Protein AF-A0A523Z6D0-F1 (afdb_monomer)

Structure (mmCIF, N/CA/C/O backbone):
data_AF-A0A523Z6D0-F1
#
_entry.id   AF-A0A523Z6D0-F1
#
loop_
_atom_site.group_PDB
_atom_site.id
_atom_site.type_symbol
_atom_site.label_atom_id
_atom_site.label_alt_id
_atom_site.label_comp_id
_atom_site.label_asym_id
_atom_site.label_entity_id
_atom_site.label_seq_id
_atom_site.pdbx_PDB_ins_code
_atom_site.Cartn_x
_atom_site.Cartn_y
_atom_site.Cartn_z
_atom_site.occupancy
_atom_site.B_iso_or_equiv
_atom_site.auth_seq_id
_atom_site.auth_comp_id
_atom_site.auth_asym_id
_atom_site.auth_atom_id
_atom_site.pdbx_PDB_model_num
ATOM 1 N N . MET A 1 1 ? -21.423 -2.174 22.482 1.00 52.69 1 MET A N 1
ATOM 2 C CA . MET A 1 1 ? -20.065 -2.759 22.566 1.00 52.69 1 MET A CA 1
ATOM 3 C C . MET A 1 1 ? -19.345 -2.892 21.217 1.00 52.69 1 MET A C 1
ATOM 5 O O . MET A 1 1 ? -18.127 -2.941 21.237 1.00 52.69 1 MET A O 1
ATOM 9 N N . ALA A 1 2 ? -20.022 -2.892 20.056 1.00 59.72 2 ALA A N 1
ATOM 10 C CA . ALA A 1 2 ? -19.328 -2.852 18.755 1.00 59.72 2 ALA A CA 1
ATOM 11 C C . ALA A 1 2 ? -18.657 -1.484 18.471 1.00 59.72 2 ALA A C 1
ATOM 13 O O . ALA A 1 2 ? -17.483 -1.431 18.131 1.00 59.72 2 ALA A O 1
ATOM 14 N N . GLY A 1 3 ? -19.347 -0.369 18.750 1.00 79.06 3 GLY A N 1
ATOM 15 C CA . GLY A 1 3 ? -18.867 0.966 18.357 1.00 79.06 3 GLY A CA 1
ATOM 16 C C . GLY A 1 3 ? -17.676 1.548 19.135 1.00 79.06 3 GLY A C 1
ATOM 17 O O . GLY A 1 3 ? -16.984 2.408 18.604 1.00 79.06 3 GLY A O 1
ATOM 18 N N . GLU A 1 4 ? -17.404 1.122 20.374 1.00 90.75 4 GLU A N 1
ATOM 19 C CA . GLU A 1 4 ? -16.203 1.584 21.103 1.00 90.75 4 GLU A CA 1
ATOM 20 C C . GLU A 1 4 ? -14.938 0.878 20.617 1.00 90.75 4 GLU A C 1
ATOM 22 O O . GLU A 1 4 ? -13.898 1.514 20.448 1.00 90.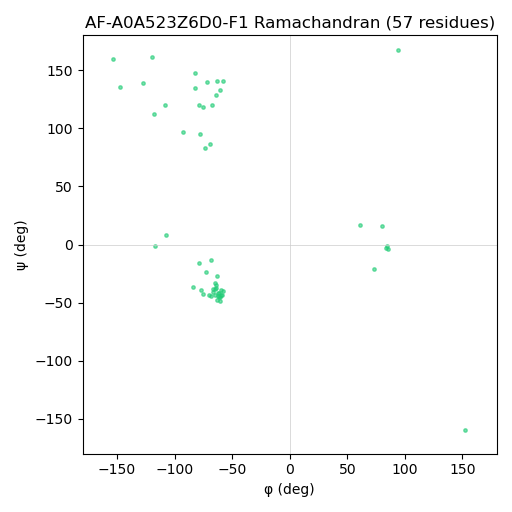75 4 GLU A O 1
ATOM 27 N N . ARG A 1 5 ? -15.041 -0.425 20.328 1.00 93.25 5 ARG A N 1
ATOM 28 C CA . ARG A 1 5 ? -13.943 -1.208 19.758 1.00 93.25 5 ARG A CA 1
ATOM 29 C C . ARG A 1 5 ? -13.548 -0.682 18.381 1.00 93.25 5 ARG A C 1
ATOM 31 O O . ARG A 1 5 ? -12.357 -0.568 18.110 1.00 93.25 5 ARG A O 1
ATOM 38 N N . ASP A 1 6 ? -14.524 -0.329 17.548 1.00 91.94 6 ASP A N 1
ATOM 39 C CA . ASP A 1 6 ? -14.262 0.199 16.206 1.00 91.94 6 ASP A CA 1
ATOM 40 C C . ASP A 1 6 ? -13.583 1.578 16.256 1.00 91.94 6 ASP A C 1
ATOM 42 O O . ASP A 1 6 ? -12.598 1.798 15.557 1.00 91.94 6 ASP A O 1
ATOM 46 N N . LYS A 1 7 ? -14.008 2.466 17.167 1.00 92.88 7 LYS A N 1
ATOM 47 C CA . LYS A 1 7 ? -13.343 3.763 17.395 1.00 92.88 7 LYS A CA 1
ATOM 48 C C . LYS A 1 7 ? -11.900 3.609 17.874 1.00 92.88 7 LYS A C 1
ATOM 50 O O . LYS A 1 7 ? -11.010 4.306 17.393 1.00 92.88 7 LYS A O 1
ATOM 55 N N . ALA A 1 8 ? -11.659 2.702 18.823 1.00 94.94 8 ALA A N 1
ATOM 56 C CA . ALA A 1 8 ? -10.310 2.427 19.312 1.00 94.94 8 ALA A CA 1
ATOM 57 C C . ALA A 1 8 ? -9.420 1.832 18.207 1.00 94.94 8 ALA A C 1
ATOM 59 O O . ALA A 1 8 ? -8.249 2.194 18.092 1.00 94.94 8 ALA A O 1
ATOM 60 N N . LEU A 1 9 ? -9.987 0.962 17.365 1.00 92.81 9 LEU A N 1
ATOM 61 C CA . LEU A 1 9 ? -9.300 0.390 16.212 1.00 92.81 9 LEU A CA 1
ATOM 62 C C . LEU A 1 9 ? -8.909 1.471 15.194 1.00 92.81 9 LEU A C 1
ATOM 64 O O . LEU A 1 9 ? -7.760 1.502 14.763 1.00 92.81 9 LEU A O 1
ATOM 68 N N . GLU A 1 10 ? -9.826 2.370 14.833 1.00 91.75 10 GLU A N 1
ATOM 69 C CA . GLU A 1 10 ? -9.537 3.480 13.915 1.00 91.75 10 GLU A CA 1
ATOM 70 C C . GLU A 1 10 ? -8.465 4.425 14.466 1.00 91.75 10 GLU A C 1
ATOM 72 O O . GLU A 1 10 ? -7.556 4.816 13.734 1.00 91.75 10 GLU A O 1
ATOM 77 N N . ALA A 1 11 ? -8.518 4.749 15.762 1.00 95.25 11 ALA A N 1
ATOM 78 C CA . ALA A 1 11 ? -7.506 5.582 16.405 1.00 95.25 11 ALA A CA 1
ATOM 79 C C . ALA A 1 11 ? -6.108 4.946 16.323 1.00 95.25 11 ALA A C 1
ATOM 81 O O . ALA A 1 11 ? -5.150 5.617 15.934 1.00 95.25 11 ALA A O 1
ATOM 82 N N . ALA A 1 12 ? -5.999 3.645 16.612 1.00 95.25 12 ALA A N 1
ATOM 83 C CA . ALA A 1 12 ? -4.739 2.911 16.520 1.00 95.25 12 ALA A CA 1
ATOM 84 C C . ALA A 1 12 ? -4.218 2.825 15.074 1.00 95.25 12 ALA A C 1
ATOM 86 O O . ALA A 1 12 ? -3.035 3.055 14.824 1.00 95.25 12 ALA A O 1
ATOM 87 N N . VAL A 1 13 ? -5.097 2.548 14.103 1.00 93.38 13 VAL A N 1
ATOM 88 C CA . VAL A 1 13 ? -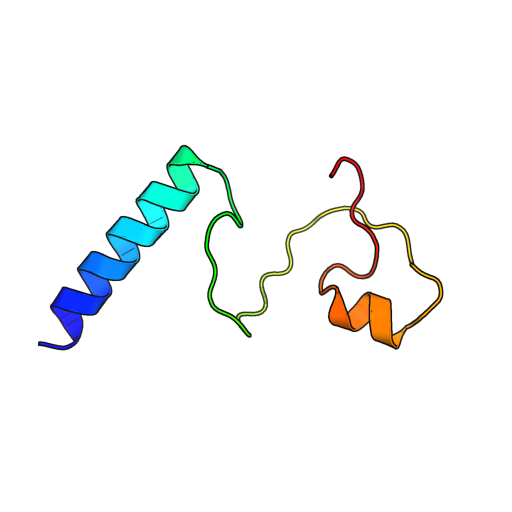4.741 2.525 12.673 1.00 93.38 13 VAL A CA 1
ATOM 89 C C . VAL A 1 13 ? -4.208 3.888 12.221 1.00 93.38 13 VAL A C 1
ATOM 91 O O . VAL A 1 13 ? -3.188 3.951 11.533 1.00 93.38 13 VAL A O 1
ATOM 94 N N . ASN A 1 14 ? -4.850 4.980 12.639 1.00 93.31 14 ASN A N 1
ATOM 95 C CA . ASN A 1 14 ? -4.417 6.335 12.302 1.00 93.31 14 ASN A CA 1
ATOM 96 C C . ASN A 1 14 ? -3.070 6.695 12.943 1.00 93.31 14 ASN A C 1
ATOM 98 O O . ASN A 1 14 ? -2.242 7.340 12.299 1.00 93.31 14 ASN A O 1
ATOM 102 N N . GLU A 1 15 ? -2.815 6.260 14.180 1.00 95.94 15 GLU A N 1
ATOM 103 C CA . GLU A 1 15 ? -1.514 6.463 14.823 1.00 95.94 15 GLU A CA 1
ATOM 104 C C . GLU A 1 15 ? -0.390 5.764 14.043 1.00 95.94 15 GLU A C 1
ATOM 106 O O . GLU A 1 15 ? 0.647 6.373 13.771 1.00 95.94 15 GLU A O 1
ATOM 111 N N . ILE A 1 16 ? -0.613 4.513 13.625 1.00 95.75 16 ILE A N 1
ATOM 112 C CA . ILE A 1 16 ? 0.355 3.735 12.839 1.00 95.75 16 ILE A CA 1
ATOM 113 C C . ILE A 1 16 ? 0.650 4.437 11.510 1.00 95.75 16 ILE A C 1
ATOM 115 O O . ILE A 1 16 ? 1.820 4.657 11.191 1.00 95.75 16 ILE A O 1
ATOM 119 N N . LYS A 1 17 ? -0.384 4.858 10.768 1.00 92.12 17 LYS A N 1
ATOM 120 C CA . LYS A 1 17 ? -0.211 5.583 9.497 1.00 92.12 17 LYS A CA 1
ATOM 121 C C . LYS A 1 17 ? 0.588 6.874 9.675 1.00 92.12 17 LYS A C 1
ATOM 123 O O . LYS A 1 17 ? 1.508 7.143 8.912 1.00 92.12 17 LYS A O 1
ATOM 128 N N . LYS A 1 18 ? 0.303 7.648 10.727 1.00 94.12 18 LYS A N 1
ATOM 129 C CA . LYS A 1 18 ? 1.025 8.899 11.006 1.00 94.12 18 LYS A CA 1
ATOM 130 C C . LYS A 1 18 ? 2.508 8.671 11.309 1.00 94.12 18 LYS A C 1
ATOM 132 O O . LYS A 1 18 ? 3.337 9.499 10.945 1.00 94.12 18 LYS A O 1
ATOM 137 N N . ARG A 1 19 ? 2.842 7.592 12.021 1.00 96.19 19 ARG A N 1
ATOM 138 C CA . ARG A 1 19 ? 4.216 7.316 12.473 1.00 96.19 19 ARG A CA 1
ATOM 139 C C . ARG A 1 19 ? 5.074 6.627 11.418 1.00 96.19 19 ARG A C 1
ATOM 141 O O . ARG A 1 19 ? 6.268 6.897 11.364 1.00 96.19 19 ARG A O 1
ATOM 148 N N . TYR A 1 20 ? 4.483 5.736 10.626 1.00 94.94 20 TYR A N 1
ATOM 149 C CA . TYR A 1 20 ? 5.212 4.841 9.722 1.00 94.94 20 TYR A CA 1
ATOM 150 C C . TYR A 1 20 ? 4.890 5.068 8.240 1.00 94.94 20 TYR A C 1
ATOM 152 O O . TYR A 1 20 ? 5.492 4.426 7.384 1.00 94.94 20 TYR A O 1
ATOM 160 N N . GLY A 1 21 ? 3.987 6.001 7.939 1.00 88.81 21 GLY A N 1
ATOM 161 C CA . GLY A 1 21 ? 3.556 6.326 6.586 1.00 88.81 21 GLY A CA 1
ATOM 162 C C . GLY A 1 21 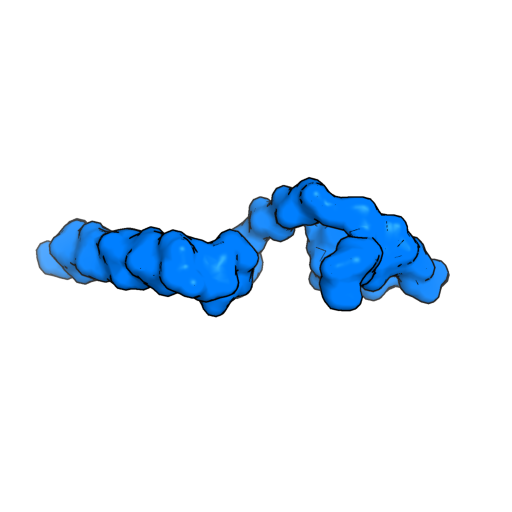? 2.304 5.567 6.152 1.00 88.81 21 GLY A C 1
ATOM 163 O O . GLY A 1 21 ? 1.853 4.601 6.781 1.00 88.81 21 GLY A O 1
ATOM 164 N N . ASP A 1 22 ? 1.733 6.028 5.043 1.00 85.75 22 ASP A N 1
ATOM 165 C CA . ASP A 1 22 ? 0.589 5.377 4.422 1.00 85.75 22 ASP A CA 1
ATOM 166 C C . ASP A 1 22 ? 0.953 3.969 3.943 1.00 85.75 22 ASP A C 1
ATOM 168 O O . ASP A 1 22 ? 2.047 3.704 3.448 1.00 85.75 22 ASP A O 1
ATOM 172 N N . GLY A 1 23 ? 0.020 3.038 4.120 1.00 83.00 23 GLY A N 1
ATOM 173 C CA . GLY A 1 23 ? 0.216 1.636 3.764 1.00 83.00 23 GLY A CA 1
ATOM 174 C C . GLY A 1 23 ? 0.930 0.778 4.820 1.00 83.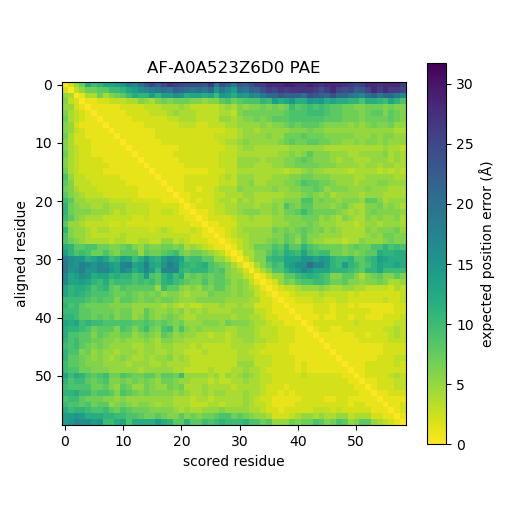00 23 GLY A C 1
ATOM 175 O O . GLY A 1 23 ? 1.006 -0.434 4.645 1.00 83.00 23 GLY A O 1
ATOM 176 N N . ALA A 1 24 ? 1.376 1.349 5.947 1.00 89.31 24 ALA A N 1
ATOM 177 C CA . ALA A 1 24 ? 1.962 0.580 7.056 1.00 89.31 24 ALA A CA 1
ATOM 178 C C . ALA A 1 24 ? 0.973 -0.411 7.709 1.00 89.31 24 ALA A C 1
ATOM 180 O O . ALA A 1 24 ? 1.376 -1.435 8.259 1.00 89.31 24 ALA A O 1
ATOM 181 N N . VAL A 1 25 ? -0.331 -0.119 7.640 1.00 90.62 25 VAL A N 1
ATOM 182 C CA . VAL A 1 25 ? -1.412 -1.037 8.017 1.00 90.62 25 VAL A CA 1
ATOM 183 C C . VAL A 1 25 ? -2.639 -0.780 7.141 1.00 90.62 25 VAL A C 1
ATOM 185 O O . VAL A 1 25 ? -3.018 0.369 6.899 1.00 90.62 25 VAL A O 1
ATOM 188 N N . MET A 1 26 ? -3.260 -1.853 6.652 1.00 87.31 26 MET A N 1
ATOM 189 C CA . MET A 1 26 ? -4.428 -1.811 5.767 1.00 87.31 26 MET A CA 1
ATOM 190 C C . MET A 1 26 ? -5.267 -3.082 5.919 1.00 87.31 26 MET A C 1
ATOM 192 O O . MET A 1 26 ? -4.770 -4.105 6.397 1.00 87.31 26 MET A O 1
ATOM 196 N N . ARG A 1 27 ? -6.544 -3.033 5.528 1.00 87.50 27 ARG A N 1
ATOM 197 C CA . ARG A 1 27 ? -7.390 -4.230 5.510 1.00 87.50 27 ARG A CA 1
ATOM 198 C C . ARG A 1 27 ? -7.137 -5.014 4.226 1.00 87.50 27 ARG A C 1
ATOM 200 O O . ARG A 1 27 ? -7.108 -4.453 3.135 1.00 87.50 27 ARG A O 1
ATOM 207 N N . LEU A 1 28 ? -6.988 -6.329 4.355 1.00 84.50 28 LEU A N 1
ATOM 208 C CA . LEU A 1 28 ? -6.868 -7.210 3.198 1.00 84.50 28 LEU A CA 1
ATOM 209 C C . LEU A 1 28 ? -8.166 -7.172 2.375 1.00 84.50 28 LEU A C 1
ATOM 211 O O . LEU A 1 28 ? -9.250 -7.354 2.928 1.00 84.50 28 LEU A O 1
ATOM 215 N N . GLY A 1 29 ? -8.045 -6.944 1.067 1.00 81.56 29 GLY A N 1
ATOM 216 C CA . GLY A 1 29 ? -9.185 -6.812 0.152 1.00 81.56 29 GLY A CA 1
ATOM 217 C C . GLY A 1 29 ? -9.779 -5.402 0.076 1.00 81.56 29 GLY A C 1
ATOM 218 O O . GLY A 1 29 ? -10.671 -5.167 -0.734 1.00 81.56 29 GLY A O 1
ATOM 219 N N . GLU A 1 30 ? -9.282 -4.454 0.872 1.00 78.88 30 GLU A N 1
ATOM 220 C CA . GLU A 1 30 ? -9.594 -3.041 0.681 1.00 78.88 30 GLU A CA 1
ATOM 221 C C . GLU A 1 30 ? -8.791 -2.526 -0.519 1.00 78.88 30 GLU A C 1
ATOM 223 O O . GLU A 1 30 ? -7.560 -2.584 -0.529 1.00 78.88 30 GLU A O 1
ATOM 228 N N . ALA A 1 31 ? -9.493 -2.077 -1.561 1.00 63.44 31 ALA A N 1
ATOM 229 C CA . ALA A 1 31 ? -8.873 -1.589 -2.785 1.00 63.44 31 ALA A CA 1
ATOM 230 C C . ALA A 1 31 ? -8.244 -0.208 -2.548 1.00 63.44 31 ALA A C 1
ATOM 232 O O . ALA A 1 31 ? -8.849 0.824 -2.827 1.00 63.44 31 ALA A O 1
ATOM 233 N N . HIS A 1 32 ? -7.023 -0.190 -2.016 1.00 64.38 32 HIS A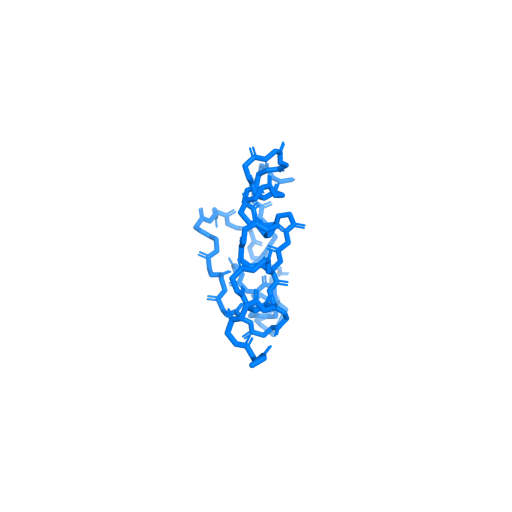 N 1
ATOM 234 C CA . HIS A 1 32 ? -6.204 1.016 -1.923 1.00 64.38 32 HIS A CA 1
ATOM 235 C C . HIS A 1 32 ? -5.309 1.109 -3.153 1.00 64.38 32 HIS A C 1
ATOM 237 O O . HIS A 1 32 ? -4.251 0.485 -3.218 1.00 64.38 32 HIS A O 1
ATOM 243 N N . HIS A 1 33 ? -5.742 1.887 -4.144 1.00 65.69 33 HIS A N 1
ATOM 244 C CA . HIS A 1 33 ? -4.871 2.282 -5.244 1.00 65.69 33 HIS A CA 1
ATOM 245 C C . HIS A 1 33 ? -3.965 3.401 -4.725 1.00 65.69 33 HIS A C 1
ATOM 247 O O . HIS A 1 33 ? -4.358 4.563 -4.661 1.00 65.69 33 HIS A O 1
ATOM 253 N N . LEU A 1 34 ? -2.766 3.039 -4.270 1.00 70.25 34 LEU A N 1
ATOM 254 C CA . LEU A 1 34 ? -1.727 4.037 -4.052 1.00 70.25 34 LEU A CA 1
ATOM 255 C C . LEU A 1 34 ? -1.332 4.565 -5.432 1.00 70.25 34 LEU A C 1
ATOM 257 O O . LEU A 1 34 ? -0.896 3.784 -6.276 1.00 70.25 34 LEU A O 1
ATOM 261 N N . GLU A 1 35 ? -1.495 5.866 -5.663 1.00 74.38 35 GLU A N 1
ATOM 262 C CA . GLU A 1 35 ? -1.044 6.515 -6.895 1.00 74.38 35 GLU A CA 1
ATOM 263 C C . GLU A 1 35 ? 0.488 6.546 -6.914 1.00 74.38 35 GLU A C 1
ATOM 265 O O . GLU A 1 35 ? 1.134 7.481 -6.443 1.00 74.38 35 GLU A O 1
ATOM 270 N N . VAL A 1 36 ? 1.081 5.466 -7.415 1.00 85.94 36 VAL A N 1
ATOM 271 C CA . VAL A 1 36 ? 2.515 5.360 -7.664 1.00 85.94 36 VAL A CA 1
ATOM 272 C C . VAL A 1 36 ? 2.763 4.908 -9.083 1.00 85.94 36 VAL A C 1
ATOM 274 O O . VAL A 1 36 ? 2.094 4.015 -9.597 1.00 85.94 36 VAL A O 1
ATOM 277 N N . GLU A 1 37 ? 3.767 5.511 -9.712 1.00 91.25 37 GLU A N 1
ATOM 278 C CA . GLU A 1 37 ? 4.236 5.023 -10.998 1.00 91.25 37 GLU A CA 1
ATOM 279 C C . GLU A 1 37 ? 4.740 3.587 -10.849 1.00 91.25 37 GLU A C 1
ATOM 281 O O . GLU A 1 37 ? 5.534 3.292 -9.956 1.00 91.25 37 GLU A O 1
ATOM 286 N N . ALA A 1 38 ? 4.322 2.707 -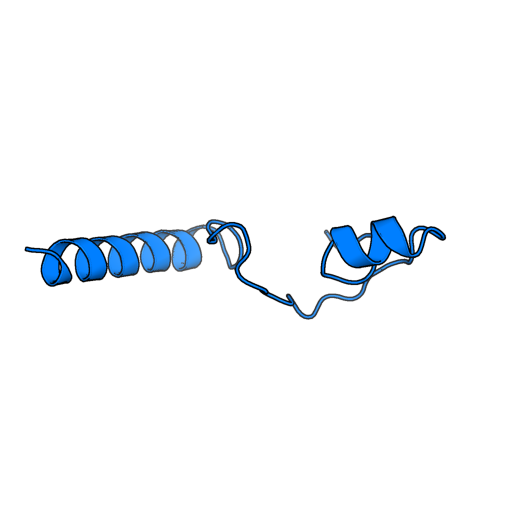11.754 1.00 93.31 38 ALA A N 1
ATOM 287 C CA . ALA A 1 38 ? 4.766 1.321 -11.796 1.00 93.31 38 ALA A CA 1
ATOM 288 C C . ALA A 1 38 ? 5.471 0.991 -13.121 1.00 93.31 38 ALA A C 1
ATOM 290 O O . ALA A 1 38 ? 5.383 1.721 -14.117 1.00 93.31 38 ALA A O 1
ATOM 291 N N . ILE A 1 39 ? 6.235 -0.095 -13.102 1.00 95.88 39 ILE A N 1
ATOM 292 C CA . ILE A 1 39 ? 6.871 -0.737 -14.249 1.00 95.88 39 ILE A CA 1
ATOM 293 C C . ILE A 1 39 ? 6.109 -2.048 -14.489 1.00 95.88 39 ILE A C 1
ATOM 295 O O . ILE A 1 39 ? 6.084 -2.883 -13.581 1.00 95.88 39 ILE A O 1
ATOM 299 N N . PRO A 1 40 ? 5.490 -2.255 -15.666 1.00 95.88 40 PRO A N 1
ATOM 300 C CA . PRO A 1 40 ? 4.752 -3.482 -15.952 1.00 95.88 40 PRO A CA 1
ATOM 301 C C . PRO A 1 40 ? 5.637 -4.721 -15.821 1.00 95.88 40 PRO A C 1
ATOM 303 O O . PRO A 1 40 ? 6.791 -4.718 -16.254 1.00 95.88 40 PRO A O 1
ATOM 306 N N . THR A 1 41 ? 5.089 -5.802 -15.272 1.00 96.69 41 THR A N 1
ATOM 307 C CA . THR A 1 41 ? 5.806 -7.082 -15.162 1.00 96.69 41 THR A CA 1
ATOM 308 C C . THR A 1 41 ? 5.826 -7.862 -16.475 1.00 96.69 41 THR A C 1
ATOM 310 O O . THR A 1 41 ? 6.605 -8.801 -16.623 1.00 96.69 41 THR A O 1
ATOM 313 N N . GLY A 1 42 ? 4.961 -7.497 -17.429 1.00 96.06 42 GLY A N 1
ATOM 314 C CA . GLY A 1 42 ? 4.745 -8.242 -18.672 1.00 96.06 42 GLY A CA 1
ATOM 315 C C . GLY A 1 42 ? 3.739 -9.391 -18.532 1.00 96.06 42 GLY A C 1
ATOM 316 O O . GLY A 1 42 ? 3.431 -10.052 -19.521 1.00 96.06 42 GLY A O 1
ATOM 317 N N . SER A 1 43 ? 3.191 -9.609 -17.332 1.00 97.50 43 SER A N 1
ATOM 318 C CA . SER A 1 43 ? 2.097 -10.543 -17.070 1.00 97.50 43 SER A CA 1
ATOM 319 C C . SER A 1 43 ? 0.884 -9.785 -16.538 1.00 97.50 43 SER A C 1
ATOM 321 O O . SER A 1 43 ? 0.891 -9.295 -15.410 1.00 97.50 43 SER A O 1
ATOM 323 N N . LEU A 1 44 ? -0.194 -9.741 -17.327 1.00 94.75 44 LEU A N 1
ATOM 324 C CA . LEU A 1 44 ? -1.404 -8.993 -16.972 1.00 94.75 44 LEU A CA 1
ATOM 325 C C . LEU A 1 44 ? -2.014 -9.457 -15.642 1.00 94.75 44 LEU A C 1
ATOM 327 O O . LEU A 1 44 ? -2.458 -8.639 -14.842 1.00 94.75 44 LEU A O 1
ATOM 331 N N . SER A 1 45 ? -2.029 -10.768 -15.385 1.00 96.31 45 SER A N 1
ATOM 332 C CA . SER A 1 45 ? -2.573 -11.303 -14.134 1.00 96.31 45 SER A CA 1
ATOM 333 C C . SER A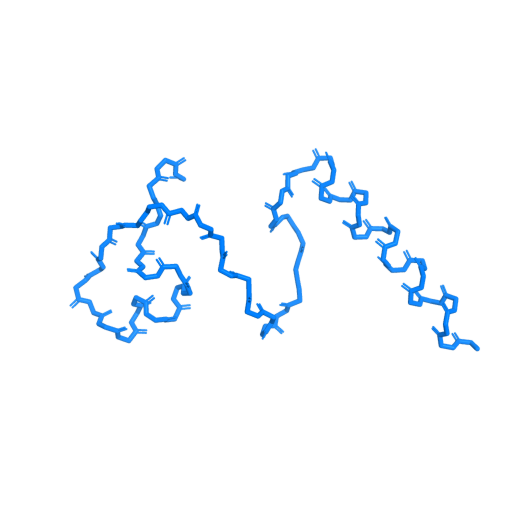 1 45 ? -1.765 -10.853 -12.919 1.00 96.31 45 SER A C 1
ATOM 335 O O . SER A 1 45 ? -2.342 -10.598 -11.863 1.00 96.31 45 SER A O 1
ATOM 337 N N . LEU A 1 46 ? -0.446 -10.717 -13.072 1.00 93.94 46 LEU A N 1
ATOM 338 C CA . LEU A 1 46 ? 0.438 -10.266 -12.007 1.00 93.94 46 LEU A CA 1
ATOM 339 C C . LEU A 1 46 ? 0.320 -8.755 -11.786 1.00 93.94 46 LEU A C 1
ATOM 341 O O . LEU A 1 46 ? 0.204 -8.324 -10.643 1.00 93.94 46 LEU A O 1
ATOM 345 N N . ASP A 1 47 ? 0.267 -7.965 -12.858 1.00 92.31 47 ASP A N 1
ATOM 346 C CA . ASP A 1 47 ? 0.085 -6.510 -12.778 1.00 92.31 47 ASP A CA 1
ATOM 347 C C . ASP A 1 47 ? -1.231 -6.142 -12.070 1.00 92.31 47 ASP A C 1
ATOM 349 O O . ASP A 1 47 ? -1.262 -5.230 -11.240 1.00 92.31 47 ASP A O 1
ATOM 353 N N . LEU A 1 48 ? -2.303 -6.901 -12.333 1.00 90.44 48 LEU A N 1
ATOM 354 C CA . LEU A 1 48 ? -3.586 -6.763 -11.639 1.00 90.44 48 LEU A CA 1
ATOM 355 C C . LEU A 1 48 ? -3.501 -7.186 -10.167 1.00 90.44 48 LEU A C 1
ATOM 357 O O . LEU A 1 48 ? -4.016 -6.485 -9.299 1.00 90.44 48 LEU A O 1
ATOM 361 N N . ALA A 1 49 ? -2.845 -8.312 -9.871 1.00 89.75 49 ALA A N 1
ATOM 362 C CA . ALA A 1 49 ? -2.704 -8.811 -8.502 1.00 89.75 49 ALA A CA 1
ATOM 363 C C . ALA A 1 49 ? -1.872 -7.876 -7.609 1.00 89.75 49 ALA A C 1
ATOM 365 O O . ALA A 1 49 ? -2.154 -7.756 -6.418 1.00 89.75 49 ALA A O 1
ATOM 366 N N . LEU A 1 50 ? -0.877 -7.189 -8.178 1.00 89.44 50 LEU A N 1
ATOM 367 C CA . LEU A 1 50 ? -0.080 -6.178 -7.477 1.00 89.44 50 LEU A CA 1
ATOM 368 C C . LEU A 1 50 ? -0.887 -4.918 -7.133 1.00 89.44 50 LEU A C 1
ATOM 370 O O . LEU A 1 50 ? -0.426 -4.093 -6.347 1.00 89.44 50 LEU A O 1
ATOM 374 N N . GLY A 1 51 ? -2.076 -4.745 -7.714 1.00 87.25 51 GLY A N 1
ATOM 375 C CA . GLY A 1 51 ? -3.007 -3.668 -7.391 1.00 87.25 51 GLY A CA 1
ATOM 376 C C . GLY A 1 51 ? -2.601 -2.287 -7.906 1.00 87.25 51 GLY A C 1
ATOM 377 O O . GLY A 1 51 ? -3.484 -1.462 -8.078 1.00 87.25 51 GLY A O 1
ATOM 378 N N . VAL A 1 52 ? -1.318 -2.048 -8.200 1.00 90.19 52 VAL A N 1
ATOM 379 C CA . VAL A 1 52 ? -0.772 -0.786 -8.748 1.00 90.19 52 VAL A CA 1
ATOM 380 C C . VAL A 1 52 ? -0.353 -0.894 -10.223 1.00 90.19 52 VAL A C 1
ATOM 382 O O . VAL A 1 52 ? 0.270 0.014 -10.762 1.00 90.19 52 VAL A O 1
ATOM 385 N N . GLY A 1 53 ? -0.663 -2.014 -10.888 1.00 89.94 53 GLY A N 1
ATOM 386 C CA . GLY A 1 53 ? -0.382 -2.205 -12.315 1.00 89.94 53 GLY A CA 1
ATOM 387 C C . GLY A 1 53 ? 1.064 -2.587 -12.654 1.00 89.94 53 GLY A C 1
ATOM 388 O O . GLY A 1 53 ? 1.463 -2.466 -13.810 1.00 89.94 53 GLY A O 1
ATOM 389 N N . GLY A 1 54 ? 1.858 -3.029 -11.672 1.00 93.25 54 GLY A N 1
ATOM 390 C CA . GLY A 1 54 ? 3.228 -3.501 -11.883 1.00 93.25 54 GLY A CA 1
ATOM 391 C C . GLY A 1 54 ? 4.131 -3.321 -10.662 1.00 93.25 54 GLY A C 1
ATOM 392 O O . GLY A 1 54 ? 3.660 -3.177 -9.535 1.00 93.25 54 GLY A O 1
ATOM 393 N N . ILE A 1 55 ? 5.446 -3.317 -10.887 1.00 94.75 55 ILE A N 1
ATOM 394 C CA . ILE A 1 55 ? 6.467 -3.079 -9.857 1.00 94.75 55 ILE A CA 1
ATOM 395 C C . ILE A 1 55 ? 6.560 -1.570 -9.596 1.00 94.75 55 ILE A C 1
ATOM 397 O O . ILE A 1 55 ? 6.864 -0.821 -10.526 1.00 94.75 55 ILE A O 1
ATOM 401 N N . PRO A 1 56 ? 6.322 -1.086 -8.371 1.00 92.81 56 PRO A N 1
ATOM 402 C CA . PRO A 1 56 ? 6.275 0.344 -8.107 1.00 92.81 56 PRO A CA 1
ATOM 403 C C . PRO A 1 56 ? 7.672 0.984 -8.162 1.00 92.81 56 PRO A C 1
ATOM 405 O O . PRO A 1 56 ? 8.658 0.415 -7.699 1.00 92.81 56 PRO A O 1
ATOM 408 N N . ARG A 1 57 ? 7.761 2.184 -8.737 1.00 92.19 57 ARG A N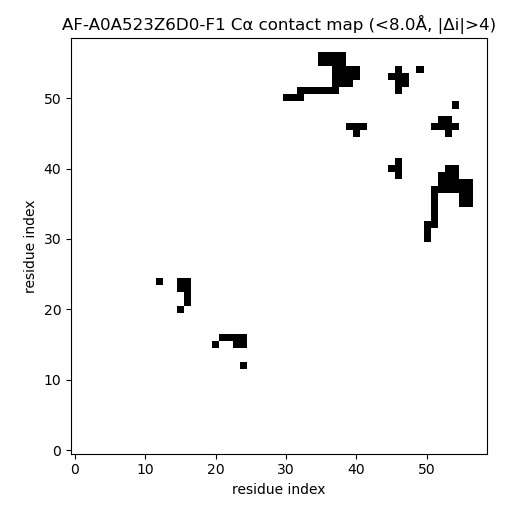 1
ATOM 409 C CA . ARG A 1 57 ? 9.007 2.946 -8.890 1.00 92.19 57 ARG A CA 1
ATOM 410 C C . ARG A 1 57 ? 9.351 3.701 -7.619 1.00 92.19 57 ARG A C 1
ATOM 412 O O . ARG A 1 57 ? 8.465 4.186 -6.920 1.00 92.19 57 ARG A O 1
ATOM 419 N N . GLY A 1 58 ? 10.651 3.849 -7.359 1.00 87.88 58 GLY A N 1
ATOM 420 C CA . GLY A 1 58 ? 11.138 4.565 -6.174 1.00 87.88 58 GLY A CA 1
ATOM 421 C C . GLY A 1 58 ? 10.688 3.928 -4.855 1.00 87.88 58 GLY A C 1
ATOM 422 O O . GLY A 1 58 ? 10.709 4.592 -3.821 1.00 87.88 58 GLY A O 1
ATOM 423 N N . ARG A 1 59 ? 10.246 2.668 -4.925 1.00 75.75 59 ARG A N 1
ATOM 424 C CA . ARG A 1 59 ? 9.960 1.780 -3.806 1.00 75.75 59 ARG A CA 1
ATOM 425 C C . ARG A 1 59 ? 11.104 0.795 -3.637 1.00 75.75 59 ARG A C 1
ATOM 427 O O . ARG A 1 59 ? 11.728 0.447 -4.666 1.00 75.75 59 ARG A O 1
#

pLDDT: mean 87.88, std 10.02, range [52.69, 97.5]

Secondary structure (DSSP, 8-state):
-HHHHHHHHHHHHHHHHHHH-TTSS--TT--------EE--S-HHHHHHTSSSSEETT-

Mean predicted aligned error: 5.67 Å

Solvent-accessible surface area (backbone atoms only — not comparable to full-atom val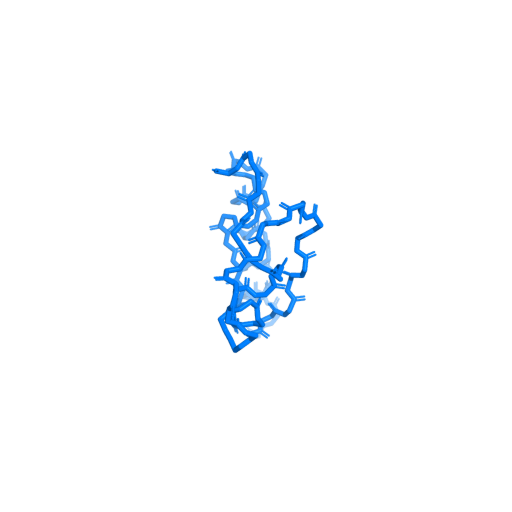ues): 3730 Å² total; per-residue (Å²): 120,69,69,62,55,51,52,54,50,52,52,52,54,51,51,47,29,74,75,69,35,85,80,68,71,78,64,91,89,59,89,71,69,64,95,54,63,46,45,70,74,86,42,70,73,55,14,57,72,60,59,46,51,22,51,58,62,98,109

Radius of gyration: 15.14 Å; Cα contacts (8 Å, |Δi|>4): 48; chains: 1; bounding box: 31×20×41 Å

Nearest PDB structures (foldseek):
  1rea-assembly1_A  TM=9.032E-01  e=9.242E-05  Escherichia coli
  2zr9-assembly1_A  TM=9.098E-01  e=9.242E-05  Mycolicibacterium smegmatis MC2 155
  2zro-assembly1_A  TM=9.033E-01  e=1.326E-04  Mycolicibacterium smegmatis MC2 155
  2zrm-assembly1_A  TM=9.089E-01  e=1.769E-04  Mycolicibacterium smegmatis MC2 155
  1n03-assembly1_A  TM=5.781E-01  e=1.646E-04  Escherichia coli

Sequence (59 aa):
MAGERDKALEAAVNEIKKRYGDGAVMRLGEAHHLEVEAIPTGSLSLDLALGVGGIPRGR

Foldseek 3Di:
DVVVVVVVVVVVVVVQCVPPNPPSDDDPPPLDADPFDADAPPDQVVLVVVSPRHHGPPD